Protein AF-A0A0A9Y265-F1 (afdb_monomer_lite)

Sequence (117 aa):
PREGNRYDGIYKVVKYYPEYGQSGYKVWRYLLRRDDPTPAPWTKEGKARIASLGLEMQFPDSYEHSTKTKDAKPKAKGKKVSKAKRPREDDDDIEEETKKIKISYSLAEDVMKAISA

Radius of gyration: 23.07 Å; chains: 1; bounding box: 58×43×46 Å

Foldseek 3Di:
DVDDDDDFADKDFPDWDWDQDPVRDIDIDTDIDDDGPQDGCVDPRNVVVCVVVVDDDDDPPPDDDPPPDPDDDDDDDDDDDDDDDDDDDDDDDDPDPDDDDDDDDDDDPVVVVVVVD

Secondary structu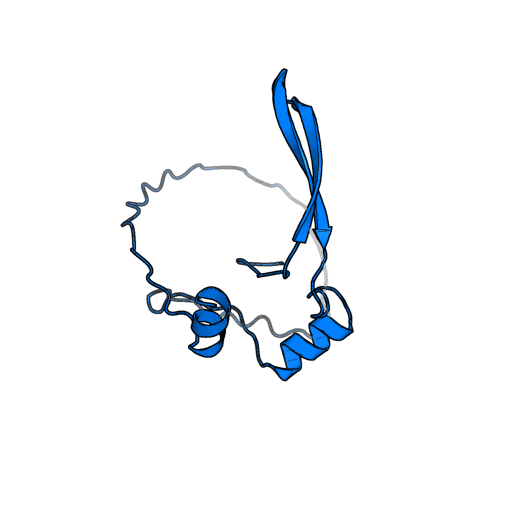re (DSSP, 8-state):
--SS------EEEEEEEEEE-TTSSEEEEEEEEE--SSPPTTSHHHHHHHHHTT------TT----------------------------------------PPPPPPHHHHHHHH-

InterPro domains:
  IPR003105 SRA-YDG [PF02182] (5-36)
  IPR003105 SRA-YDG [PS51015] (1-34)
  IPR015947 PUA-like superfamily [SSF88697] (1-57)
  IPR0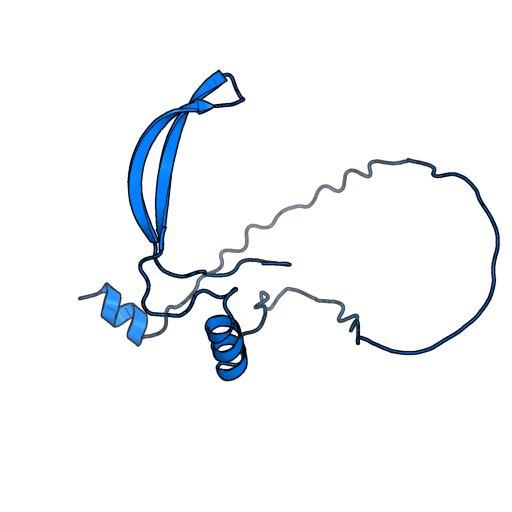36987 SRA-YDG superfamily [G3DSA:2.30.280.10] (1-77)
  IPR045134 UHRF1/2-like [PTHR14140] (1-97)

pLDDT: mean 74.91, std 26.47, range [25.58, 98.44]

Structure (mmCIF, N/CA/C/O backbone):
data_AF-A0A0A9Y265-F1
#
_entry.id   AF-A0A0A9Y265-F1
#
loop_
_atom_site.group_PDB
_atom_site.id
_atom_site.type_symbol
_atom_site.label_atom_id
_atom_site.label_alt_id
_atom_site.label_comp_id
_atom_site.label_asym_id
_atom_site.label_entity_id
_atom_site.label_seq_id
_atom_site.pdbx_PDB_ins_code
_atom_site.Cartn_x
_atom_site.Cartn_y
_atom_site.Cartn_z
_atom_site.occupancy
_atom_site.B_iso_or_equiv
_atom_site.auth_seq_id
_atom_site.auth_comp_id
_atom_site.auth_asym_id
_atom_site.auth_atom_id
_atom_site.pdbx_PDB_model_num
ATOM 1 N N . PRO A 1 1 ? 9.538 -2.618 -1.344 1.00 89.38 1 PRO A N 1
ATOM 2 C CA . PRO A 1 1 ? 10.570 -2.849 -2.391 1.00 89.38 1 PRO A CA 1
ATOM 3 C C . PRO A 1 1 ? 11.942 -2.851 -1.709 1.00 89.38 1 PRO A C 1
ATOM 5 O O . PRO A 1 1 ? 12.007 -2.442 -0.554 1.00 89.38 1 PRO A O 1
ATOM 8 N N . ARG A 1 2 ? 13.005 -3.356 -2.347 1.00 94.31 2 ARG A N 1
ATOM 9 C CA . ARG A 1 2 ? 14.336 -3.312 -1.716 1.00 94.31 2 ARG A CA 1
ATOM 10 C C . ARG A 1 2 ? 14.842 -1.873 -1.578 1.00 94.31 2 ARG A C 1
ATOM 12 O O . ARG A 1 2 ? 15.429 -1.537 -0.561 1.00 94.31 2 ARG A O 1
ATOM 19 N N . GLU A 1 3 ? 14.575 -1.061 -2.591 1.00 93.56 3 GLU A N 1
ATOM 20 C CA . GLU A 1 3 ? 14.982 0.338 -2.708 1.00 93.56 3 GLU A CA 1
ATOM 21 C C . GLU A 1 3 ? 13.804 1.155 -3.256 1.00 93.56 3 GLU A C 1
ATOM 23 O O . GLU A 1 3 ? 12.892 0.584 -3.867 1.00 93.56 3 GLU A O 1
ATOM 28 N N . GLY A 1 4 ? 13.826 2.468 -3.023 1.00 95.19 4 GLY A N 1
ATOM 29 C CA . GLY A 1 4 ? 12.867 3.423 -3.576 1.00 95.19 4 GLY A CA 1
ATOM 30 C C . GLY A 1 4 ? 11.402 3.157 -3.217 1.00 95.19 4 GLY A C 1
ATOM 31 O O . GLY A 1 4 ? 11.068 2.520 -2.215 1.00 95.19 4 GLY A O 1
ATOM 32 N N . ASN A 1 5 ? 10.519 3.650 -4.082 1.00 96.12 5 ASN A N 1
ATOM 33 C CA . ASN A 1 5 ? 9.071 3.527 -3.953 1.00 96.12 5 ASN A CA 1
ATOM 34 C C . ASN A 1 5 ? 8.516 2.650 -5.075 1.00 96.12 5 ASN A C 1
ATOM 36 O O . ASN A 1 5 ? 9.026 2.651 -6.192 1.00 96.12 5 ASN A O 1
ATOM 40 N N . ARG A 1 6 ? 7.454 1.895 -4.784 1.00 97.75 6 ARG A N 1
ATOM 41 C CA . ARG A 1 6 ? 6.781 1.046 -5.772 1.00 97.75 6 ARG A CA 1
ATOM 42 C C . ARG A 1 6 ? 5.277 1.149 -5.594 1.00 97.75 6 ARG A C 1
ATOM 44 O O . ARG A 1 6 ? 4.772 0.958 -4.491 1.00 97.75 6 ARG A O 1
ATOM 51 N N . TYR A 1 7 ? 4.580 1.425 -6.686 1.00 97.38 7 TYR A N 1
ATOM 52 C CA . TYR A 1 7 ? 3.128 1.383 -6.724 1.00 97.38 7 TYR A CA 1
ATOM 53 C C . TYR A 1 7 ? 2.647 -0.079 -6.760 1.00 97.38 7 TYR A C 1
ATOM 55 O O . TYR A 1 7 ? 2.967 -0.817 -7.690 1.00 97.38 7 TYR A O 1
ATOM 63 N N . ASP A 1 8 ? 1.904 -0.502 -5.730 1.00 97.25 8 ASP A N 1
ATOM 64 C CA . ASP A 1 8 ? 1.471 -1.901 -5.529 1.00 97.25 8 ASP A C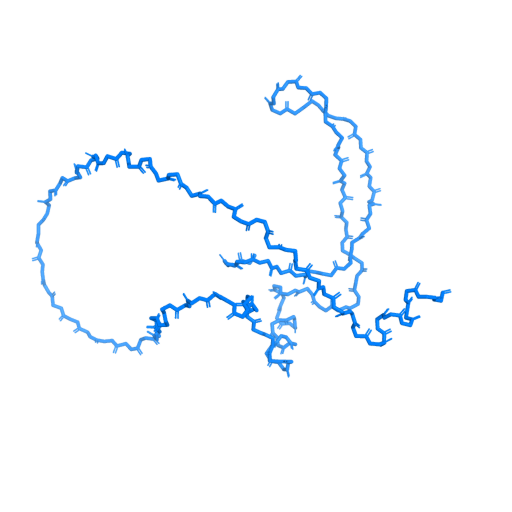A 1
ATOM 65 C C . ASP A 1 8 ? 0.007 -2.172 -5.948 1.00 97.25 8 ASP A C 1
ATOM 67 O O . ASP A 1 8 ? -0.510 -3.287 -5.769 1.00 97.25 8 ASP A O 1
ATOM 71 N N . GLY A 1 9 ? -0.642 -1.173 -6.551 1.00 97.19 9 GLY A N 1
ATOM 72 C CA . GLY A 1 9 ? -2.017 -1.236 -7.044 1.00 97.19 9 GLY A CA 1
ATOM 73 C C . GLY A 1 9 ? -3.055 -0.658 -6.082 1.00 97.19 9 GLY A C 1
ATOM 74 O O . GLY A 1 9 ? -2.722 -0.032 -5.073 1.00 97.19 9 GLY A O 1
ATOM 75 N N . ILE A 1 10 ? -4.323 -0.887 -6.411 1.00 97.62 10 ILE A N 1
ATOM 76 C CA . ILE A 1 10 ? -5.492 -0.342 -5.717 1.00 97.62 10 ILE A CA 1
ATOM 77 C C . ILE A 1 10 ? -5.913 -1.211 -4.521 1.00 97.62 10 ILE A C 1
ATOM 79 O O . ILE A 1 10 ? -5.936 -2.446 -4.564 1.00 97.62 10 ILE A O 1
ATOM 83 N N . TYR A 1 11 ? -6.270 -0.537 -3.426 1.00 98.31 11 TYR A N 1
ATOM 84 C CA . TYR A 1 11 ? -6.768 -1.139 -2.191 1.00 98.31 11 TYR A CA 1
ATOM 85 C C . TYR A 1 11 ? -8.067 -0.468 -1.753 1.00 98.31 11 TYR A C 1
ATOM 87 O O . TYR A 1 11 ? -8.292 0.711 -2.015 1.00 98.31 11 TYR A O 1
ATOM 95 N N . LYS A 1 12 ? -8.890 -1.212 -1.012 1.00 98.44 12 LYS A N 1
ATOM 96 C CA . LYS A 1 12 ? -10.109 -0.713 -0.368 1.00 98.44 12 LYS A CA 1
ATOM 97 C C . LYS A 1 12 ? -10.016 -0.835 1.148 1.00 98.44 12 LYS A C 1
ATOM 99 O O . LYS A 1 12 ? -9.429 -1.786 1.672 1.00 98.44 12 LYS A O 1
ATOM 104 N N . VAL A 1 13 ? -10.628 0.117 1.849 1.00 98.25 13 VAL A N 1
ATOM 105 C CA . VAL A 1 13 ? -10.782 0.083 3.308 1.00 98.25 13 VAL A CA 1
ATOM 106 C C . VAL A 1 13 ? -11.897 -0.899 3.660 1.00 98.25 13 VAL A C 1
ATOM 108 O O . VAL A 1 13 ? -13.041 -0.714 3.265 1.00 98.25 13 VAL A O 1
ATOM 111 N N . VAL A 1 14 ? -11.559 -1.947 4.407 1.00 98.19 14 VAL A N 1
ATOM 112 C CA . VAL A 1 14 ? -12.505 -2.981 4.860 1.00 98.19 14 VAL A CA 1
ATOM 113 C C . VAL A 1 14 ? -13.119 -2.617 6.208 1.00 98.19 14 VAL A C 1
ATOM 115 O O . VAL A 1 14 ? -14.300 -2.840 6.440 1.00 98.19 14 VAL A O 1
ATOM 118 N N . LYS A 1 15 ? -12.304 -2.082 7.120 1.00 97.94 15 LYS A N 1
ATOM 119 C CA . LYS A 1 15 ? -12.738 -1.611 8.440 1.00 97.94 15 LYS A CA 1
ATOM 120 C C . LYS A 1 15 ? -11.844 -0.480 8.919 1.00 97.94 15 LYS A C 1
ATOM 122 O O . LYS A 1 15 ? -10.664 -0.436 8.562 1.00 97.94 15 LYS A O 1
ATOM 127 N N . TYR A 1 16 ? -12.394 0.368 9.778 1.00 98.25 16 TYR A N 1
ATOM 128 C CA . TYR A 1 16 ? -11.667 1.397 10.510 1.00 98.25 16 TYR A CA 1
ATOM 129 C C . TYR A 1 16 ? -12.106 1.389 11.975 1.00 98.25 16 TYR A C 1
ATOM 131 O O . TYR A 1 16 ? -13.265 1.106 12.272 1.00 98.25 16 TYR A O 1
ATOM 139 N N . TYR A 1 17 ? -11.176 1.618 12.899 1.00 98.00 17 TYR A N 1
ATOM 140 C CA . TYR A 1 17 ? -11.466 1.597 14.335 1.00 98.00 17 TYR A CA 1
ATOM 141 C C . TYR A 1 17 ? -10.387 2.343 15.138 1.00 98.00 17 TYR A C 1
ATOM 143 O O . TYR A 1 17 ? -9.229 2.384 14.708 1.00 98.00 17 TYR A O 1
ATOM 151 N N . PRO A 1 18 ? -10.741 2.940 16.291 1.00 97.94 18 PRO A N 1
ATOM 152 C CA . PRO A 1 18 ? -9.767 3.545 17.191 1.00 97.94 18 PRO A CA 1
ATOM 153 C C . PRO A 1 18 ? -9.060 2.477 18.047 1.00 97.94 18 PRO A C 1
ATOM 155 O O . PRO A 1 18 ? -9.692 1.534 18.516 1.00 97.94 18 PRO A O 1
ATOM 158 N N . GLU A 1 19 ? -7.762 2.645 18.294 1.00 97.69 19 GLU A N 1
ATOM 159 C CA . GLU A 1 19 ? -6.940 1.795 19.172 1.00 97.69 19 GLU A CA 1
ATOM 160 C C . GLU A 1 19 ? -5.908 2.668 19.908 1.00 97.69 19 GLU A C 1
ATOM 162 O O . GLU A 1 19 ? -5.520 3.715 19.396 1.00 97.69 19 GLU A O 1
ATOM 167 N N . TYR A 1 20 ? -5.457 2.286 21.105 1.00 97.50 20 TYR A N 1
ATOM 168 C CA . TYR A 1 20 ? -4.323 2.964 21.745 1.00 97.50 20 TYR A CA 1
ATOM 169 C C . TYR A 1 20 ? -3.014 2.472 21.118 1.00 97.50 20 TYR A C 1
ATOM 171 O O . TYR A 1 20 ? -2.726 1.278 21.120 1.00 97.50 20 TYR A O 1
ATOM 179 N N . GLY A 1 21 ? -2.235 3.391 20.546 1.00 95.19 21 GLY A N 1
ATOM 180 C CA . GLY A 1 21 ? -0.936 3.086 19.954 1.00 95.19 21 GLY A CA 1
ATOM 181 C C . GLY A 1 21 ? 0.136 2.819 21.011 1.00 95.19 21 GLY A C 1
ATOM 182 O O . GLY A 1 21 ? -0.057 3.072 22.198 1.00 95.19 21 GLY A O 1
ATOM 183 N N . GLN A 1 22 ? 1.315 2.374 20.569 1.00 95.31 22 GLN A N 1
ATOM 184 C CA . GLN A 1 22 ? 2.465 2.133 21.457 1.00 95.31 22 GLN A CA 1
ATOM 185 C C . GLN A 1 22 ? 2.918 3.394 22.214 1.00 95.31 22 GLN A C 1
ATOM 187 O O . GLN A 1 22 ? 3.492 3.291 23.290 1.00 95.31 22 GLN A O 1
ATOM 192 N N . SER A 1 23 ? 2.624 4.580 21.677 1.00 96.06 23 SER A N 1
ATOM 193 C CA . SER A 1 23 ? 2.877 5.870 22.324 1.00 96.06 23 SER A CA 1
ATOM 194 C C . SER A 1 23 ? 1.882 6.220 23.441 1.00 96.06 23 SER A C 1
ATOM 196 O O . SER A 1 23 ? 2.037 7.259 24.072 1.00 96.06 23 SER A O 1
ATOM 198 N N . GLY A 1 24 ? 0.845 5.405 23.670 1.00 96.44 24 GLY A N 1
ATOM 199 C CA . GLY A 1 24 ? -0.201 5.661 24.667 1.00 96.44 24 GLY A CA 1
ATOM 200 C C . GLY A 1 24 ? -1.319 6.601 24.200 1.00 96.44 24 GLY A C 1
ATOM 201 O O . GLY A 1 24 ? -2.254 6.859 24.954 1.00 96.44 24 GLY A O 1
ATOM 202 N N . TYR A 1 25 ? -1.276 7.084 22.954 1.00 97.69 25 TYR A N 1
ATOM 203 C CA . TYR A 1 25 ? -2.316 7.940 22.372 1.00 97.69 25 TYR A CA 1
ATOM 204 C C . TYR A 1 25 ? -3.289 7.146 21.495 1.00 97.69 25 TYR A C 1
ATOM 206 O O . TYR A 1 25 ? -2.929 6.128 20.901 1.00 97.69 25 TYR A O 1
ATOM 214 N N . LYS A 1 26 ? -4.533 7.629 21.380 1.00 97.50 26 LYS A N 1
ATOM 215 C 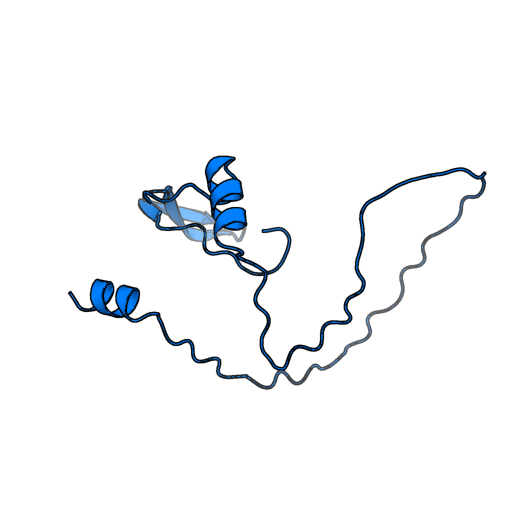CA . LYS A 1 26 ? -5.535 7.050 20.475 1.00 97.50 26 LYS A CA 1
ATOM 216 C C . LYS A 1 26 ? -5.115 7.273 19.019 1.00 97.50 26 LYS A C 1
ATOM 218 O O . LYS A 1 26 ? -4.908 8.407 18.600 1.00 97.50 26 LYS A O 1
ATOM 223 N N . VAL A 1 27 ? -5.054 6.195 18.247 1.00 98.00 27 VAL A N 1
ATOM 224 C CA . VAL A 1 27 ? -4.777 6.178 16.807 1.00 98.00 27 VAL A CA 1
ATOM 225 C C . VAL A 1 27 ? -5.943 5.536 16.055 1.00 98.00 27 VAL A C 1
ATOM 227 O O . VAL A 1 27 ? -6.610 4.642 16.573 1.00 98.00 27 VAL A O 1
ATOM 230 N N . TRP A 1 28 ? -6.196 5.977 14.823 1.00 97.81 28 TRP A N 1
ATOM 231 C CA . TRP A 1 28 ? -7.177 5.346 13.937 1.00 97.81 28 TRP A CA 1
ATOM 232 C C . TRP A 1 28 ? -6.484 4.333 13.037 1.00 97.81 28 TRP A C 1
ATOM 234 O O . TRP A 1 28 ? -5.572 4.677 12.286 1.00 97.81 28 TRP A O 1
ATOM 244 N N . ARG A 1 29 ? -6.920 3.077 13.109 1.00 97.94 29 ARG A N 1
ATOM 245 C CA . ARG A 1 29 ? -6.399 1.997 12.275 1.00 97.94 29 ARG A CA 1
ATOM 246 C C . ARG A 1 29 ? -7.357 1.698 11.143 1.00 97.94 29 ARG A C 1
ATOM 248 O O . ARG A 1 29 ? -8.569 1.698 11.335 1.00 97.94 29 ARG A O 1
ATOM 255 N N . TYR A 1 30 ? -6.787 1.354 9.997 1.00 98.31 30 TYR A N 1
ATOM 256 C CA . TYR A 1 30 ? -7.515 0.969 8.798 1.00 98.31 30 TYR A CA 1
ATOM 257 C C . TYR A 1 30 ? -7.024 -0.406 8.350 1.00 98.31 30 TYR A C 1
ATOM 259 O O . TYR A 1 30 ? -5.819 -0.639 8.252 1.00 98.31 30 TYR A O 1
ATOM 267 N N . LEU A 1 31 ? -7.948 -1.330 8.089 1.00 98.06 31 LEU A N 1
ATOM 268 C CA . LEU A 1 31 ? -7.628 -2.586 7.414 1.00 98.06 31 LEU A CA 1
ATOM 269 C C . LEU A 1 31 ? -7.847 -2.396 5.919 1.00 98.06 31 LEU A C 1
ATOM 271 O O . LEU A 1 31 ? -8.977 -2.162 5.493 1.00 98.06 31 LEU A O 1
ATOM 275 N N . LEU A 1 32 ? -6.782 -2.537 5.139 1.00 98.44 32 LEU A N 1
ATOM 276 C CA . LEU A 1 32 ? -6.839 -2.457 3.686 1.00 98.44 32 LEU A CA 1
ATOM 277 C C . LEU A 1 32 ? -6.813 -3.865 3.088 1.00 98.44 32 LEU A C 1
ATOM 279 O O . LEU A 1 32 ? -6.072 -4.735 3.547 1.00 98.44 32 LEU A O 1
ATOM 283 N N . ARG A 1 33 ? -7.610 -4.085 2.043 1.00 98.44 33 ARG A N 1
ATOM 284 C CA . ARG A 1 33 ? -7.570 -5.295 1.213 1.00 98.44 33 ARG A CA 1
ATOM 285 C C . ARG A 1 33 ? -7.346 -4.894 -0.237 1.00 98.44 33 ARG A C 1
ATOM 287 O O . ARG A 1 33 ? -7.916 -3.907 -0.696 1.00 98.44 33 ARG A O 1
ATOM 294 N N . ARG A 1 34 ? -6.499 -5.652 -0.931 1.00 97.81 34 ARG A N 1
ATOM 295 C CA . ARG A 1 34 ? -6.195 -5.419 -2.343 1.00 97.81 34 ARG A CA 1
ATOM 296 C C . ARG A 1 34 ? -7.422 -5.733 -3.195 1.00 97.81 34 ARG A C 1
ATOM 298 O O . ARG A 1 34 ? -8.020 -6.790 -3.005 1.00 97.81 34 ARG A O 1
ATOM 305 N N . ASP A 1 35 ? -7.758 -4.830 -4.105 1.00 97.25 35 ASP A N 1
ATOM 306 C CA . ASP A 1 35 ? -8.852 -4.984 -5.066 1.00 97.25 35 ASP A CA 1
ATOM 307 C C . ASP A 1 35 ? -8.422 -4.371 -6.400 1.00 97.25 35 ASP A C 1
ATOM 309 O O . ASP A 1 35 ? -8.776 -3.246 -6.745 1.00 97.25 35 ASP A O 1
ATOM 313 N N . ASP A 1 36 ? -7.537 -5.088 -7.086 1.00 96.56 36 ASP A N 1
ATOM 314 C CA . ASP A 1 36 ? -6.895 -4.637 -8.314 1.00 96.56 36 ASP A CA 1
ATOM 315 C C . ASP A 1 36 ? -6.744 -5.838 -9.263 1.00 96.56 36 ASP A C 1
ATOM 317 O O . ASP A 1 36 ? -6.216 -6.873 -8.827 1.00 96.56 36 ASP A O 1
ATOM 321 N N . PRO A 1 37 ? -7.195 -5.729 -10.530 1.00 96.06 37 PRO A N 1
ATOM 322 C CA . PRO A 1 37 ? -7.124 -6.818 -11.505 1.00 96.06 37 PRO A CA 1
ATOM 323 C C . PRO A 1 37 ? -5.689 -7.151 -11.923 1.00 96.06 37 PRO A C 1
ATOM 325 O O . PRO A 1 37 ? -5.410 -8.254 -12.388 1.00 96.06 37 PRO A O 1
ATOM 328 N N . THR A 1 38 ? -4.757 -6.213 -11.773 1.00 95.38 38 THR A N 1
ATOM 329 C CA . THR A 1 38 ? -3.355 -6.456 -12.083 1.00 95.38 38 THR A CA 1
ATOM 330 C C . THR A 1 38 ? -2.714 -7.348 -11.023 1.00 95.38 38 THR A C 1
ATOM 332 O O . THR A 1 38 ? -3.007 -7.205 -9.832 1.00 95.38 38 THR A O 1
ATOM 335 N N . PRO A 1 39 ? -1.801 -8.259 -11.396 1.00 97.19 39 PRO A N 1
ATOM 336 C CA . PRO A 1 39 ? -1.155 -9.135 -10.428 1.00 97.19 39 PRO A CA 1
ATOM 337 C C . PRO A 1 39 ? -0.234 -8.340 -9.495 1.00 97.19 39 PRO A C 1
ATOM 339 O O . PRO A 1 39 ? 0.498 -7.448 -9.928 1.00 97.19 39 PRO A O 1
ATOM 342 N N . ALA A 1 40 ? -0.241 -8.677 -8.201 1.00 97.19 40 ALA A N 1
ATOM 343 C CA . ALA A 1 40 ? 0.570 -7.962 -7.218 1.00 97.19 40 ALA A CA 1
ATOM 344 C C . ALA A 1 40 ? 2.079 -8.125 -7.511 1.00 97.19 40 ALA A C 1
ATOM 346 O O . ALA A 1 40 ? 2.510 -9.241 -7.826 1.00 97.19 40 ALA A O 1
ATOM 347 N N . PRO A 1 41 ? 2.917 -7.084 -7.342 1.00 97.38 41 PRO A N 1
ATOM 348 C CA . PRO A 1 41 ? 4.318 -7.095 -7.796 1.00 97.38 41 PRO A CA 1
ATOM 349 C C . PRO A 1 41 ? 5.221 -8.191 -7.212 1.00 97.38 41 PRO A C 1
ATOM 351 O O . PRO A 1 41 ? 6.262 -8.517 -7.777 1.00 97.38 41 PRO A O 1
ATOM 354 N N . TRP A 1 42 ? 4.867 -8.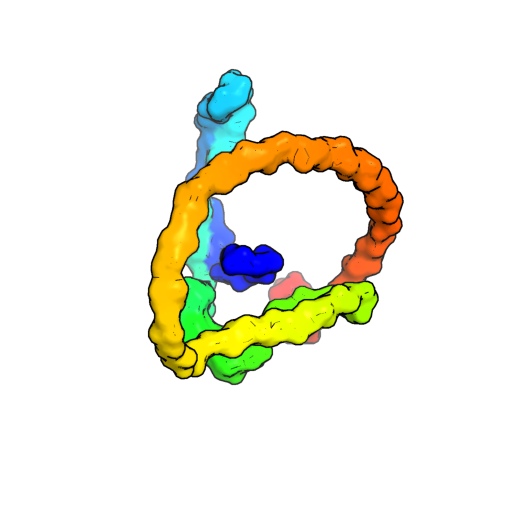757 -6.057 1.00 96.81 42 TRP A N 1
ATOM 355 C CA . TRP A 1 42 ? 5.632 -9.834 -5.417 1.00 96.81 42 TRP A CA 1
ATOM 356 C C . TRP A 1 42 ? 5.233 -11.242 -5.879 1.00 96.81 42 TRP A C 1
ATOM 358 O O . TRP A 1 42 ? 5.941 -12.202 -5.564 1.00 96.81 42 TRP A O 1
ATOM 368 N N . THR A 1 43 ? 4.134 -11.379 -6.623 1.00 97.88 43 THR A N 1
ATOM 369 C CA . THR A 1 43 ? 3.675 -12.658 -7.186 1.00 97.88 43 THR A CA 1
ATOM 370 C C . THR A 1 43 ? 4.505 -13.060 -8.408 1.00 97.88 43 THR A C 1
ATOM 372 O O . THR A 1 43 ? 5.226 -12.242 -8.980 1.00 97.88 43 THR A O 1
ATOM 375 N N . LYS A 1 44 ? 4.428 -14.332 -8.824 1.00 97.81 44 LYS A N 1
ATOM 376 C CA . LYS A 1 44 ? 5.131 -14.812 -10.029 1.00 97.81 44 LYS A CA 1
ATOM 377 C C . LYS A 1 44 ? 4.657 -14.074 -11.287 1.00 97.81 44 LYS A C 1
ATOM 379 O O . LYS A 1 44 ? 5.486 -13.606 -12.060 1.00 97.81 44 LYS A O 1
ATOM 384 N N . GLU A 1 45 ? 3.345 -13.914 -11.436 1.00 97.25 45 GLU A N 1
ATOM 385 C CA . GLU A 1 45 ? 2.719 -13.188 -12.548 1.00 97.25 45 GLU A CA 1
ATOM 386 C C . GLU A 1 45 ? 3.087 -11.703 -12.539 1.00 97.25 45 GLU A C 1
ATOM 388 O O . GLU A 1 45 ? 3.441 -11.147 -13.575 1.00 97.25 45 GLU A O 1
ATOM 393 N N . GLY A 1 46 ? 3.092 -11.069 -11.361 1.00 97.38 46 GLY A N 1
ATOM 394 C CA . GLY A 1 46 ? 3.501 -9.672 -11.215 1.00 97.38 46 GLY A CA 1
ATOM 395 C C . GLY A 1 46 ? 4.948 -9.443 -11.643 1.00 97.38 46 GLY A C 1
ATOM 396 O O . GLY A 1 46 ? 5.230 -8.505 -12.385 1.00 97.38 46 GLY A O 1
ATOM 397 N N . LYS A 1 47 ? 5.862 -10.338 -11.250 1.00 97.06 47 LYS A N 1
ATOM 398 C CA . LYS A 1 47 ? 7.270 -10.282 -11.674 1.00 97.06 47 LYS A CA 1
ATOM 399 C C . LYS A 1 47 ? 7.428 -10.468 -13.183 1.00 97.06 47 LYS A C 1
ATOM 401 O O . LYS A 1 47 ? 8.198 -9.734 -13.794 1.00 97.06 47 LYS A O 1
ATOM 406 N N . ALA A 1 48 ? 6.694 -11.408 -13.780 1.00 97.38 48 ALA A N 1
ATOM 407 C CA . ALA A 1 48 ? 6.707 -11.619 -15.227 1.00 97.38 48 ALA A CA 1
ATOM 408 C C . ALA A 1 48 ? 6.190 -10.385 -15.981 1.00 97.38 48 ALA A C 1
ATOM 410 O O . ALA A 1 48 ? 6.806 -9.953 -16.951 1.00 97.38 48 ALA A O 1
ATOM 411 N N . ARG A 1 49 ? 5.114 -9.764 -15.484 1.00 96.56 49 ARG A N 1
ATOM 412 C CA . ARG A 1 49 ? 4.554 -8.536 -16.054 1.00 96.56 49 ARG A CA 1
ATOM 413 C C . ARG A 1 49 ? 5.534 -7.364 -15.977 1.00 96.56 49 ARG A C 1
ATOM 415 O O . ARG A 1 49 ? 5.730 -6.680 -16.975 1.00 96.56 49 ARG A O 1
ATOM 422 N N . ILE A 1 50 ? 6.181 -7.162 -14.828 1.00 96.38 50 ILE A N 1
ATOM 423 C CA . ILE A 1 50 ? 7.217 -6.130 -14.646 1.00 96.38 50 ILE A CA 1
ATOM 424 C C . ILE A 1 50 ? 8.349 -6.314 -15.662 1.00 96.38 50 ILE A C 1
ATOM 426 O O . ILE A 1 50 ? 8.726 -5.352 -16.323 1.00 96.38 50 ILE A O 1
ATOM 430 N N . ALA A 1 51 ? 8.832 -7.550 -15.830 1.00 96.19 51 ALA A N 1
ATOM 431 C CA . ALA A 1 51 ? 9.867 -7.864 -16.810 1.00 96.19 51 ALA A CA 1
ATOM 432 C C . ALA A 1 51 ? 9.395 -7.614 -18.253 1.00 96.19 51 ALA A C 1
ATOM 434 O O . ALA A 1 51 ? 10.131 -7.027 -19.035 1.00 96.19 51 ALA A O 1
ATOM 435 N N . SER A 1 52 ? 8.158 -7.998 -18.596 1.00 96.38 52 SER A N 1
ATOM 436 C CA . SER A 1 52 ? 7.601 -7.784 -19.942 1.00 96.38 52 SER A CA 1
ATOM 437 C C . SER A 1 52 ? 7.417 -6.310 -20.308 1.00 96.38 52 SER A C 1
ATOM 439 O O . SER A 1 52 ? 7.487 -5.961 -21.480 1.00 96.38 52 SER A O 1
ATOM 441 N N . LEU A 1 53 ? 7.188 -5.453 -19.311 1.00 95.88 53 LEU A N 1
ATOM 442 C CA . LEU A 1 53 ? 6.997 -4.015 -19.491 1.00 95.88 53 LEU A CA 1
ATOM 443 C C . LEU A 1 53 ? 8.307 -3.220 -19.373 1.00 95.88 53 LEU A C 1
ATOM 445 O O . LEU A 1 53 ? 8.282 -2.012 -19.575 1.00 95.88 53 LEU A O 1
ATOM 449 N N . GLY A 1 54 ? 9.426 -3.865 -19.018 1.00 95.81 54 GLY A N 1
ATOM 450 C CA . GLY A 1 54 ? 10.716 -3.190 -18.843 1.00 95.81 54 GLY A CA 1
ATOM 451 C C . GLY A 1 54 ? 10.706 -2.128 -17.739 1.00 95.81 54 GLY A C 1
ATOM 452 O O . GLY A 1 54 ? 11.347 -1.093 -17.876 1.00 95.81 54 GLY A O 1
ATOM 453 N N . LEU A 1 55 ? 9.937 -2.340 -16.664 1.00 94.62 55 LEU A N 1
ATOM 454 C CA . LEU A 1 55 ? 9.826 -1.347 -15.592 1.00 94.62 55 LEU A CA 1
ATOM 455 C C . LEU A 1 55 ? 11.066 -1.379 -14.692 1.00 94.62 55 LEU A C 1
ATOM 457 O O . LEU A 1 55 ? 11.317 -2.372 -14.003 1.00 94.62 55 LEU A O 1
ATOM 461 N N . GLU A 1 56 ? 11.785 -0.261 -14.643 1.00 94.56 56 GLU A N 1
ATOM 462 C CA . GLU A 1 56 ? 13.004 -0.081 -13.850 1.00 94.56 56 GLU A CA 1
ATOM 463 C C . GLU A 1 56 ? 12.869 1.063 -12.836 1.00 94.56 56 GLU A C 1
ATOM 465 O O . GLU A 1 56 ? 11.942 1.876 -12.903 1.00 94.56 56 GLU A O 1
ATOM 470 N N . MET A 1 57 ? 13.795 1.113 -11.872 1.00 94.31 57 MET A N 1
ATOM 471 C CA . MET A 1 57 ? 13.868 2.196 -10.890 1.00 94.31 57 MET A CA 1
ATOM 472 C C . MET A 1 57 ? 14.049 3.532 -11.611 1.00 94.31 57 MET A C 1
ATOM 474 O O . MET A 1 57 ? 15.024 3.716 -12.333 1.00 94.31 57 MET A O 1
ATOM 478 N N . GLN A 1 58 ? 13.109 4.451 -11.408 1.00 92.06 58 GLN A N 1
ATOM 479 C CA . GLN A 1 58 ? 13.178 5.788 -11.984 1.00 92.06 58 GLN A CA 1
ATOM 480 C C . GLN A 1 58 ? 13.911 6.715 -11.019 1.00 92.06 58 GLN A C 1
ATOM 482 O O . GLN A 1 58 ? 13.589 6.756 -9.828 1.00 92.06 58 GLN A O 1
ATOM 487 N N . PHE A 1 59 ? 14.866 7.469 -11.548 1.00 92.06 59 PHE A N 1
ATOM 488 C CA . PHE A 1 59 ? 15.605 8.484 -10.812 1.00 92.06 59 PHE A CA 1
ATOM 489 C C . PHE A 1 59 ? 15.329 9.861 -11.421 1.00 92.06 59 PHE A C 1
ATOM 491 O O . PHE A 1 59 ? 15.087 9.942 -12.624 1.00 92.06 59 PHE A O 1
ATOM 498 N N . PRO A 1 60 ? 15.337 10.942 -10.623 1.00 93.38 60 PRO A N 1
ATOM 499 C CA . PRO A 1 60 ? 15.286 12.294 -11.167 1.00 93.38 60 PRO A CA 1
ATOM 500 C C . PRO A 1 60 ? 16.495 12.572 -12.065 1.00 93.38 60 PRO A C 1
ATOM 502 O O . PRO A 1 60 ? 17.598 12.128 -11.754 1.00 93.38 60 PRO A O 1
ATOM 505 N N . ASP A 1 61 ? 16.312 13.379 -13.109 1.00 86.81 61 ASP A N 1
ATOM 506 C CA . ASP A 1 61 ? 17.367 13.686 -14.090 1.00 86.81 61 ASP A CA 1
ATOM 507 C C . ASP A 1 61 ? 18.640 14.283 -13.466 1.00 86.81 61 ASP A C 1
ATOM 509 O O . ASP A 1 61 ? 19.741 14.08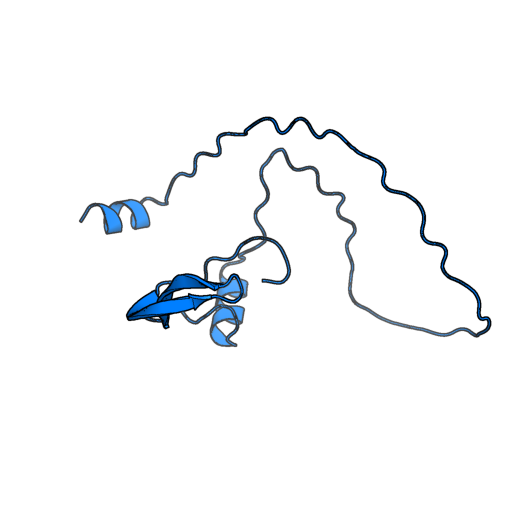8 -13.969 1.00 86.81 61 ASP A O 1
ATOM 513 N N . SER A 1 62 ? 18.507 15.002 -12.347 1.00 87.25 62 SER A N 1
ATOM 514 C CA . SER A 1 62 ? 19.630 15.613 -11.626 1.00 87.25 62 SER A CA 1
ATOM 515 C C . SER A 1 62 ? 20.350 14.658 -10.668 1.00 87.25 62 SER A C 1
ATOM 517 O O . SER A 1 62 ? 21.218 15.097 -9.915 1.00 87.25 62 SER A O 1
ATOM 519 N N . TYR A 1 63 ? 19.947 13.387 -10.607 1.00 83.06 63 TYR A N 1
ATOM 520 C CA . TYR A 1 63 ? 20.502 12.423 -9.670 1.00 83.06 63 TYR A CA 1
ATOM 521 C C . TYR A 1 63 ? 21.706 11.706 -10.293 1.00 83.06 63 TYR A C 1
ATOM 523 O O . TYR A 1 63 ? 21.566 10.832 -11.149 1.00 83.06 63 TYR A O 1
ATOM 531 N N . GLU A 1 64 ? 22.909 12.043 -9.828 1.00 77.88 64 GLU A N 1
ATOM 532 C CA . GLU A 1 64 ? 24.146 11.409 -10.280 1.00 77.88 64 GLU A CA 1
ATOM 533 C C . GLU A 1 64 ? 24.382 10.091 -9.523 1.00 77.88 64 GLU A C 1
ATOM 535 O O . GLU A 1 64 ? 24.804 10.057 -8.366 1.00 77.88 64 GLU A O 1
ATOM 540 N N . HIS A 1 65 ? 24.084 8.964 -10.171 1.00 61.75 65 HIS A N 1
ATOM 541 C CA . HIS A 1 65 ? 24.379 7.643 -9.626 1.00 61.75 65 HIS A CA 1
ATOM 542 C C . HIS A 1 65 ? 25.766 7.169 -10.063 1.00 61.75 65 HIS A C 1
ATOM 544 O O . HIS A 1 65 ? 26.005 6.910 -11.240 1.00 61.75 65 HIS A O 1
ATOM 550 N N . SER A 1 66 ? 26.662 6.933 -9.099 1.00 56.06 66 SER A N 1
ATOM 551 C CA . SER A 1 66 ? 27.849 6.111 -9.358 1.00 56.06 66 SER A CA 1
ATOM 552 C C . SER A 1 66 ? 27.405 4.663 -9.608 1.00 56.06 66 SER A C 1
ATOM 554 O O . SER A 1 66 ? 27.067 3.912 -8.691 1.00 56.06 66 SER A O 1
ATOM 556 N N . THR A 1 67 ? 27.348 4.259 -10.874 1.00 51.72 67 THR A N 1
ATOM 557 C CA . THR A 1 67 ? 26.973 2.906 -11.300 1.00 51.72 67 THR A CA 1
ATOM 558 C C . THR A 1 67 ? 28.062 1.899 -10.922 1.00 51.72 67 THR A C 1
ATOM 560 O O . THR A 1 67 ? 28.849 1.442 -11.743 1.00 51.72 67 THR A O 1
ATOM 563 N N . LYS A 1 68 ? 28.125 1.494 -9.650 1.00 42.91 68 LYS A N 1
ATOM 564 C CA . LYS A 1 68 ? 28.844 0.270 -9.272 1.00 42.91 68 LYS A CA 1
ATOM 565 C C . LYS A 1 68 ? 27.916 -0.914 -9.500 1.00 42.91 68 LYS A C 1
ATOM 567 O O . LYS A 1 68 ? 27.194 -1.341 -8.598 1.00 42.91 68 LYS A O 1
ATOM 572 N N . THR A 1 69 ? 27.946 -1.421 -10.728 1.00 41.09 69 THR A N 1
ATOM 573 C CA . THR A 1 69 ? 27.443 -2.743 -11.089 1.00 41.09 69 THR A CA 1
ATOM 574 C C . THR A 1 69 ? 27.894 -3.765 -10.040 1.00 41.09 69 THR A C 1
ATOM 576 O O . THR A 1 69 ? 29.079 -3.934 -9.749 1.00 41.09 69 THR A O 1
ATOM 579 N N . LYS A 1 70 ? 26.935 -4.432 -9.397 1.00 41.97 70 LYS A N 1
ATOM 580 C CA . LYS A 1 70 ? 27.194 -5.662 -8.642 1.00 41.97 70 LYS A CA 1
ATOM 581 C C . LYS A 1 70 ? 26.627 -6.819 -9.445 1.00 41.97 70 LYS A C 1
ATOM 583 O O . LYS A 1 70 ? 25.588 -7.378 -9.102 1.00 41.97 70 LYS A O 1
ATOM 588 N N . ASP A 1 71 ? 27.337 -7.140 -10.522 1.00 36.81 71 ASP A N 1
ATOM 589 C CA . ASP A 1 71 ? 27.224 -8.397 -11.248 1.00 36.81 71 ASP A CA 1
ATOM 590 C C . ASP A 1 71 ? 27.340 -9.578 -10.276 1.00 36.81 71 ASP A C 1
ATOM 592 O O . ASP A 1 71 ? 28.249 -9.662 -9.443 1.00 36.81 71 ASP A O 1
ATOM 596 N N . ALA A 1 72 ? 26.390 -10.507 -10.360 1.00 38.62 72 ALA A N 1
ATOM 597 C CA . ALA A 1 72 ? 26.367 -11.696 -9.528 1.00 38.62 72 ALA A CA 1
ATOM 598 C C . ALA A 1 72 ? 27.005 -12.901 -10.249 1.00 38.62 72 ALA A C 1
ATOM 600 O O . ALA A 1 72 ? 26.342 -13.566 -11.040 1.00 38.62 72 ALA A O 1
ATOM 601 N N . LYS A 1 73 ? 28.220 -13.250 -9.773 1.00 32.38 73 LYS A N 1
ATOM 602 C CA . LYS A 1 73 ? 28.879 -14.590 -9.668 1.00 32.38 73 LYS A CA 1
ATOM 603 C C . LYS A 1 73 ? 29.618 -15.187 -10.894 1.00 32.38 73 LYS A C 1
ATOM 605 O O . LYS A 1 73 ? 29.227 -14.879 -12.010 1.00 32.38 73 LYS A O 1
ATOM 610 N N . PRO A 1 74 ? 30.553 -16.179 -10.719 1.00 41.84 74 PRO A N 1
ATOM 611 C CA . PRO A 1 74 ? 31.171 -16.762 -9.491 1.00 41.84 74 PRO A CA 1
ATOM 612 C C . PRO A 1 74 ? 32.703 -17.123 -9.548 1.00 41.84 74 PRO A C 1
ATOM 614 O O . PRO A 1 74 ? 33.314 -17.118 -10.607 1.00 41.84 74 PRO A O 1
ATOM 617 N N . LYS A 1 75 ? 33.235 -17.634 -8.405 1.00 26.72 75 LYS A N 1
ATOM 618 C CA . LYS A 1 75 ? 34.472 -18.461 -8.163 1.00 26.72 75 LYS A CA 1
ATOM 619 C C . LYS A 1 75 ? 35.777 -17.682 -7.862 1.00 26.72 75 LYS A C 1
ATOM 621 O O . LYS A 1 75 ? 35.999 -16.649 -8.454 1.00 26.72 75 LYS A O 1
ATOM 626 N N . ALA A 1 76 ? 36.721 -18.095 -7.003 1.00 28.19 76 ALA A N 1
ATOM 627 C CA . ALA A 1 76 ? 36.853 -19.140 -5.979 1.00 28.19 76 ALA A CA 1
ATOM 628 C C . ALA A 1 76 ? 38.153 -18.902 -5.148 1.00 28.19 76 ALA A C 1
ATOM 630 O O . ALA A 1 76 ? 39.118 -18.376 -5.679 1.00 28.19 76 ALA A O 1
ATOM 631 N N . LYS A 1 77 ? 38.174 -19.427 -3.906 1.00 27.23 77 LYS A N 1
ATOM 632 C CA . LYS A 1 77 ? 39.321 -19.877 -3.062 1.00 27.23 77 LYS A CA 1
ATOM 633 C C . LYS A 1 77 ? 40.360 -18.873 -2.501 1.00 27.23 77 LYS A C 1
ATOM 635 O O . LYS A 1 77 ? 41.155 -18.308 -3.233 1.00 27.23 77 LYS A O 1
ATOM 640 N N . GLY A 1 78 ? 40.512 -18.906 -1.165 1.00 27.16 78 GLY A N 1
ATOM 641 C CA . GLY A 1 78 ? 41.798 -18.697 -0.469 1.00 27.16 78 GLY A CA 1
ATOM 642 C C . GLY A 1 78 ? 41.710 -18.212 0.993 1.00 27.16 78 GLY A C 1
ATOM 643 O O . GLY A 1 78 ? 41.298 -17.088 1.211 1.00 27.16 78 GLY A O 1
ATOM 644 N N . LYS A 1 79 ? 42.084 -19.085 1.956 1.00 26.28 79 LYS A N 1
ATOM 645 C CA . LYS A 1 79 ? 42.595 -18.900 3.358 1.00 26.28 79 LYS A CA 1
ATOM 646 C C . LYS A 1 79 ? 42.758 -17.461 3.922 1.00 26.28 79 LYS A C 1
ATOM 648 O O . LYS A 1 79 ? 43.218 -16.606 3.193 1.00 26.28 79 LYS A O 1
ATOM 653 N N . LYS A 1 80 ? 42.706 -17.131 5.228 1.00 25.58 80 LYS A N 1
ATOM 654 C CA . LYS A 1 80 ? 42.312 -17.666 6.565 1.00 25.58 80 LYS A CA 1
ATOM 655 C C . LYS A 1 80 ? 42.902 -16.642 7.591 1.00 25.58 80 LYS A C 1
ATOM 657 O O . LYS A 1 80 ? 44.000 -16.174 7.325 1.00 25.58 80 LYS A O 1
ATOM 662 N N . VAL A 1 81 ? 42.274 -16.447 8.774 1.00 26.28 81 VAL A N 1
ATOM 663 C CA . VAL A 1 81 ? 42.807 -15.780 10.019 1.00 26.28 81 VAL A CA 1
ATOM 664 C C . VAL A 1 81 ? 42.836 -14.226 9.959 1.00 26.28 81 VAL A C 1
ATOM 666 O O . VAL A 1 81 ? 43.149 -13.694 8.912 1.00 26.28 81 VAL A O 1
ATOM 669 N N . SER A 1 82 ? 42.479 -13.381 10.947 1.00 27.42 82 SER A N 1
ATOM 670 C CA . SER A 1 82 ? 42.237 -13.451 12.406 1.00 27.42 82 SER A CA 1
ATOM 671 C C . SER A 1 82 ? 41.325 -12.302 12.898 1.00 27.42 82 SER A C 1
ATOM 673 O O . SER A 1 82 ? 41.423 -11.170 12.446 1.00 27.42 82 SER A O 1
ATOM 675 N N . LYS A 1 83 ? 40.510 -12.622 13.910 1.00 28.52 83 LYS A N 1
ATOM 676 C CA . LYS A 1 83 ? 40.028 -11.825 15.062 1.00 28.52 83 LYS A CA 1
ATOM 677 C C . LYS A 1 83 ? 40.682 -10.441 15.305 1.00 28.52 83 LYS A C 1
ATOM 679 O O . LYS A 1 83 ? 41.856 -10.423 15.649 1.00 28.52 83 LYS A O 1
ATOM 684 N N . ALA A 1 84 ? 39.895 -9.350 15.311 1.00 28.34 84 ALA A N 1
ATOM 685 C CA . ALA A 1 84 ? 39.829 -8.346 16.399 1.00 28.34 84 ALA A CA 1
ATOM 686 C C . ALA A 1 84 ? 39.011 -7.075 16.046 1.00 28.34 84 ALA A C 1
ATOM 688 O O . ALA A 1 84 ? 39.238 -6.450 15.023 1.00 28.34 84 ALA A O 1
ATOM 689 N N . LYS A 1 85 ? 38.134 -6.701 16.993 1.00 30.42 85 LYS A N 1
ATOM 690 C CA . LYS A 1 85 ? 37.743 -5.346 17.449 1.00 30.42 85 LYS A CA 1
ATOM 691 C C . LYS A 1 85 ? 37.138 -4.332 16.454 1.00 30.42 85 LYS A C 1
ATOM 693 O O . LYS A 1 85 ? 37.810 -3.765 15.609 1.00 30.42 85 LYS A O 1
ATOM 698 N N . ARG A 1 86 ? 35.857 -4.023 16.701 1.00 38.59 86 ARG A N 1
ATOM 699 C CA . ARG A 1 86 ? 35.169 -2.785 16.293 1.00 38.59 86 ARG A CA 1
ATOM 700 C C . ARG A 1 86 ? 35.723 -1.590 17.086 1.00 38.59 86 ARG A C 1
ATOM 702 O O . ARG A 1 86 ? 35.817 -1.728 18.307 1.00 38.59 86 ARG A O 1
ATOM 709 N N . PRO A 1 87 ? 35.920 -0.428 16.451 1.00 34.31 87 PRO A N 1
ATOM 710 C CA . PRO A 1 87 ? 35.684 0.861 17.082 1.00 34.31 87 PRO A CA 1
ATOM 711 C C . PRO A 1 87 ? 34.424 1.514 16.486 1.00 34.31 87 PRO A C 1
ATOM 713 O O . PRO A 1 87 ? 34.182 1.454 15.282 1.00 34.31 87 PRO A O 1
ATOM 716 N N . ARG A 1 88 ? 33.587 2.049 17.378 1.00 40.25 88 ARG A N 1
ATOM 717 C CA . ARG A 1 88 ? 32.679 3.174 17.107 1.00 40.25 88 ARG A CA 1
ATOM 718 C C . ARG A 1 88 ? 33.511 4.455 17.170 1.00 40.25 88 ARG A C 1
ATOM 720 O O . ARG A 1 88 ? 34.496 4.401 17.898 1.00 40.25 88 ARG A O 1
ATOM 727 N N . GLU A 1 89 ? 33.041 5.497 16.479 1.00 34.22 89 GLU A N 1
ATOM 728 C CA . GLU A 1 89 ? 33.419 6.937 16.479 1.00 34.22 89 GLU A CA 1
ATOM 729 C C . GLU A 1 89 ? 33.332 7.396 14.998 1.00 34.22 89 GLU A C 1
ATOM 731 O O . GLU A 1 89 ? 33.804 6.665 14.128 1.00 34.22 89 GLU A O 1
ATOM 736 N N . ASP A 1 90 ? 32.640 8.455 14.567 1.00 32.09 90 ASP A N 1
ATOM 737 C CA . ASP A 1 90 ? 32.031 9.617 15.226 1.00 32.09 90 ASP A CA 1
ATOM 738 C C . ASP A 1 90 ? 30.853 10.164 14.383 1.00 32.09 90 ASP A C 1
ATOM 740 O O . ASP A 1 90 ? 30.762 9.896 13.182 1.00 32.09 90 ASP A O 1
ATOM 744 N N . ASP A 1 91 ? 29.936 10.887 15.037 1.00 40.97 91 ASP A N 1
ATOM 745 C CA . ASP A 1 91 ? 28.873 11.702 14.429 1.00 40.97 91 ASP A CA 1
ATOM 746 C C . ASP A 1 91 ? 29.497 12.936 13.748 1.00 40.97 91 ASP A C 1
ATOM 748 O O . ASP A 1 91 ? 29.917 13.871 14.429 1.00 40.97 91 ASP A O 1
ATOM 752 N N . ASP A 1 92 ? 29.539 12.947 12.414 1.00 36.00 92 ASP A N 1
ATOM 753 C CA . ASP A 1 92 ? 29.768 14.160 11.624 1.00 36.00 92 ASP A CA 1
ATOM 754 C C . ASP A 1 92 ? 28.407 14.750 11.212 1.00 36.00 92 ASP A C 1
ATOM 756 O O . ASP A 1 92 ? 27.715 14.230 10.330 1.00 36.00 92 ASP A O 1
ATOM 760 N N . ASP A 1 93 ? 28.030 15.842 11.882 1.00 41.44 93 ASP A N 1
ATOM 761 C CA . ASP A 1 93 ? 26.904 16.721 11.554 1.00 41.44 93 ASP A CA 1
ATOM 762 C C . ASP A 1 93 ? 27.131 17.349 10.163 1.00 41.44 93 ASP A C 1
ATOM 764 O O . ASP A 1 93 ? 27.914 18.288 9.998 1.00 41.44 93 ASP A O 1
ATOM 768 N N . ILE A 1 94 ? 26.460 16.818 9.137 1.00 37.50 94 ILE A N 1
ATOM 769 C CA . ILE A 1 94 ? 26.398 17.427 7.803 1.00 37.50 94 ILE A CA 1
ATOM 770 C C . ILE A 1 94 ? 25.057 18.157 7.687 1.00 37.50 94 ILE A C 1
ATOM 772 O O . ILE A 1 94 ? 24.012 17.540 7.467 1.00 37.50 94 ILE A O 1
ATOM 776 N N . GLU A 1 95 ? 25.090 19.487 7.813 1.00 45.31 95 GLU A N 1
ATOM 777 C CA . GLU A 1 95 ? 23.980 20.372 7.447 1.00 45.31 95 GLU A CA 1
ATOM 778 C C . GLU A 1 95 ? 23.730 20.293 5.926 1.00 45.31 95 GLU A C 1
ATOM 780 O O . GLU A 1 95 ? 24.314 21.033 5.134 1.00 45.31 95 GLU A O 1
ATOM 785 N N . GLU A 1 96 ? 22.855 19.382 5.487 1.00 50.53 96 GLU A N 1
ATOM 786 C CA . GLU A 1 96 ? 22.335 19.397 4.116 1.00 50.53 96 GLU A CA 1
ATOM 787 C C . GLU A 1 96 ? 21.249 20.476 3.968 1.00 50.53 96 GLU A C 1
ATOM 789 O O . GLU A 1 96 ? 20.097 20.313 4.388 1.00 50.53 96 GLU A O 1
ATOM 794 N N . GLU A 1 97 ? 21.591 21.580 3.296 1.00 46.94 97 GLU A N 1
ATOM 795 C CA . GLU A 1 97 ? 20.612 22.519 2.745 1.00 46.94 97 GLU A CA 1
ATOM 796 C C . GLU A 1 97 ? 19.713 21.807 1.717 1.00 46.94 97 GLU A C 1
ATOM 798 O O . GLU A 1 97 ? 20.014 21.702 0.524 1.00 46.94 97 GLU A O 1
ATOM 803 N N . THR A 1 98 ? 18.555 21.327 2.167 1.00 43.84 98 THR A N 1
ATOM 804 C CA . THR A 1 98 ? 17.566 20.689 1.291 1.00 43.84 98 THR A CA 1
ATOM 805 C C . THR A 1 98 ? 16.839 21.734 0.433 1.00 43.84 98 THR A C 1
ATOM 807 O O . THR A 1 98 ? 15.778 22.261 0.780 1.00 43.84 98 THR A O 1
ATOM 810 N N . LYS A 1 99 ? 17.386 22.041 -0.750 1.00 58.31 99 LYS A N 1
ATOM 811 C CA . LYS A 1 99 ? 16.652 22.790 -1.784 1.00 58.31 99 LYS A CA 1
ATOM 812 C C . LYS A 1 99 ? 15.414 21.987 -2.188 1.00 58.31 99 LYS A C 1
ATOM 814 O O . LYS A 1 99 ? 15.514 20.925 -2.796 1.00 58.31 99 LYS A O 1
ATOM 819 N N . LYS A 1 100 ? 14.226 22.494 -1.848 1.00 52.75 100 LYS A N 1
ATOM 820 C CA . LYS A 1 100 ? 12.938 21.880 -2.205 1.00 52.75 100 LYS A CA 1
ATOM 821 C C . LYS A 1 100 ? 12.753 21.890 -3.726 1.00 52.75 100 LYS A C 1
ATOM 823 O O . LYS A 1 100 ? 12.355 22.900 -4.300 1.00 52.75 100 LYS A O 1
ATOM 828 N N . ILE A 1 101 ? 13.018 20.758 -4.373 1.00 65.81 101 ILE A N 1
ATOM 829 C CA . ILE A 1 101 ? 12.735 20.552 -5.797 1.00 65.81 101 ILE A CA 1
ATOM 830 C C . ILE A 1 101 ? 11.234 20.280 -5.955 1.00 65.81 101 ILE A C 1
ATOM 832 O O . ILE A 1 101 ? 10.698 19.319 -5.401 1.00 65.81 101 ILE A O 1
ATOM 836 N N . LYS A 1 102 ? 10.534 21.134 -6.711 1.00 57.78 102 LYS A N 1
ATOM 837 C CA . LYS A 1 102 ? 9.126 20.927 -7.070 1.00 57.78 102 LYS A CA 1
ATOM 838 C C . LYS A 1 102 ? 9.060 19.976 -8.263 1.00 57.78 102 LYS A C 1
ATOM 840 O O . LYS A 1 102 ? 9.220 20.399 -9.402 1.00 57.78 102 LYS A O 1
ATOM 845 N N . ILE A 1 103 ? 8.834 18.695 -7.991 1.00 67.56 103 ILE A N 1
ATOM 846 C CA . ILE A 1 103 ? 8.655 17.681 -9.033 1.00 67.56 103 ILE A CA 1
ATOM 847 C C . ILE A 1 103 ? 7.207 17.752 -9.537 1.00 67.56 103 ILE A C 1
ATOM 849 O O . ILE A 1 103 ? 6.269 17.580 -8.757 1.00 67.56 103 ILE A O 1
ATOM 853 N N . SER A 1 104 ? 7.016 18.027 -10.829 1.00 62.12 104 SER A N 1
ATOM 854 C CA . SER A 1 104 ? 5.718 17.930 -11.507 1.00 62.12 104 SER A CA 1
ATOM 855 C C . SER A 1 104 ? 5.681 16.666 -12.360 1.00 62.12 104 SER A C 1
ATOM 857 O O . SER A 1 104 ? 6.535 16.498 -13.225 1.00 62.12 104 SER A O 1
ATOM 859 N N . TYR A 1 105 ? 4.687 15.807 -12.143 1.00 71.56 105 TYR A N 1
ATOM 860 C CA . TYR A 1 105 ? 4.446 14.630 -12.979 1.00 71.56 105 TYR A CA 1
ATOM 861 C C . TYR A 1 105 ? 3.262 14.893 -13.912 1.00 71.56 105 TYR A C 1
ATOM 863 O O . TYR A 1 105 ? 2.220 15.370 -13.457 1.00 71.56 105 TYR A O 1
ATOM 871 N N . SER A 1 106 ? 3.408 14.562 -15.195 1.00 73.00 106 SER A N 1
ATOM 872 C CA . SER A 1 106 ? 2.288 14.431 -16.128 1.00 73.00 106 SER A CA 1
ATOM 873 C C . SER A 1 106 ? 1.809 12.978 -16.137 1.00 73.00 106 SER A C 1
ATOM 875 O O . SER A 1 106 ? 2.602 12.042 -16.228 1.00 73.00 106 SER A O 1
ATOM 877 N N . LEU A 1 107 ? 0.499 12.781 -15.992 1.00 80.19 107 LEU A N 1
ATOM 878 C CA . LEU A 1 107 ? -0.124 11.468 -16.141 1.00 80.19 107 LEU A CA 1
ATOM 879 C C . LEU A 1 107 ? -0.332 11.175 -17.630 1.00 80.19 107 LEU A C 1
ATOM 881 O O . LEU A 1 107 ? -0.598 12.091 -18.409 1.00 80.19 107 LEU A O 1
ATOM 885 N N . ALA A 1 108 ? -0.225 9.903 -18.013 1.00 83.06 108 ALA A N 1
ATOM 886 C CA . ALA A 1 108 ? -0.544 9.465 -19.367 1.00 83.06 108 ALA A CA 1
ATOM 887 C C . ALA A 1 108 ? -2.014 9.784 -19.717 1.00 83.06 108 ALA A C 1
ATOM 889 O O . ALA A 1 108 ? -2.884 9.829 -18.840 1.00 83.06 108 ALA A O 1
ATOM 890 N N . GLU A 1 109 ? -2.285 10.051 -20.997 1.00 84.19 109 GLU A N 1
ATOM 891 C CA . GLU A 1 109 ? -3.586 10.553 -21.468 1.00 84.19 109 GLU A CA 1
ATOM 892 C C . GLU A 1 109 ? -4.745 9.592 -21.170 1.00 84.19 109 GLU A C 1
ATOM 894 O O . GLU A 1 109 ? -5.855 10.019 -20.849 1.00 84.19 109 GLU A O 1
ATOM 899 N N . ASP A 1 110 ? -4.480 8.290 -21.225 1.00 79.81 110 ASP A N 1
ATOM 900 C CA . ASP A 1 110 ? -5.424 7.228 -20.885 1.00 79.81 110 ASP A CA 1
ATOM 901 C C . ASP A 1 110 ? -5.819 7.264 -19.400 1.00 79.81 110 ASP A C 1
ATOM 903 O O . ASP A 1 110 ? -7.001 7.147 -19.067 1.00 79.81 110 ASP A O 1
ATOM 907 N N . VAL A 1 111 ? -4.852 7.517 -18.514 1.00 79.75 111 VAL A N 1
ATOM 908 C CA . VAL A 1 111 ? -5.077 7.674 -17.070 1.00 79.75 111 VAL A CA 1
ATOM 909 C C . VAL A 1 111 ? -5.847 8.962 -16.772 1.00 79.75 111 VAL A C 1
ATOM 911 O O . VAL A 1 111 ? -6.798 8.933 -15.993 1.00 79.75 111 VAL A O 1
ATOM 914 N N . MET A 1 112 ? -5.500 10.078 -17.421 1.00 83.94 112 MET A N 1
ATOM 915 C CA . MET A 1 112 ? -6.241 11.343 -17.286 1.00 83.94 112 MET A CA 1
ATOM 916 C C . MET A 1 112 ? -7.704 11.185 -17.706 1.00 83.94 112 MET A C 1
ATOM 918 O O . MET A 1 112 ? -8.604 11.630 -16.992 1.00 83.94 112 MET A O 1
ATOM 922 N N . LYS A 1 113 ? -7.950 10.490 -18.822 1.00 86.19 113 LYS A N 1
ATOM 923 C CA . LYS A 1 113 ? -9.300 10.234 -19.328 1.00 86.19 113 LYS A CA 1
ATOM 924 C C . LYS A 1 113 ? -10.134 9.399 -18.355 1.00 86.19 113 LYS A C 1
ATOM 926 O O . LYS A 1 113 ? -11.301 9.717 -18.143 1.00 86.19 113 LYS A O 1
ATOM 931 N N . ALA A 1 114 ? -9.534 8.378 -17.742 1.00 75.56 114 ALA A N 1
ATOM 932 C CA . ALA A 1 114 ? -10.197 7.527 -16.754 1.00 75.56 114 ALA A CA 1
ATOM 933 C C . ALA A 1 114 ? -10.552 8.254 -15.444 1.00 75.56 114 ALA A C 1
ATOM 935 O O . ALA A 1 114 ? -11.469 7.826 -14.754 1.00 75.56 114 ALA A O 1
ATOM 936 N N . ILE A 1 115 ? -9.837 9.329 -15.094 1.00 79.81 115 ILE A N 1
ATOM 937 C CA . ILE A 1 115 ? -10.099 10.128 -13.883 1.00 79.81 115 ILE A CA 1
ATOM 938 C C . ILE A 1 115 ? -11.113 11.252 -14.158 1.00 79.81 115 ILE A C 1
ATOM 940 O O . ILE A 1 115 ? -11.806 11.692 -13.247 1.00 79.81 115 ILE A O 1
ATOM 944 N N . SER A 1 116 ? -11.197 11.730 -15.403 1.00 70.56 116 SER A N 1
ATOM 945 C CA . SER A 1 116 ? -12.120 12.800 -15.815 1.00 70.56 116 SER A CA 1
ATOM 946 C C . SER A 1 116 ? -13.561 12.353 -16.110 1.00 70.56 116 SER A C 1
ATOM 948 O O . SER A 1 116 ? -14.405 13.213 -16.361 1.00 70.56 116 SER A O 1
ATOM 950 N N . ALA A 1 117 ? -13.821 11.042 -16.136 1.00 52.41 117 ALA A N 1
ATOM 951 C CA . ALA A 1 117 ? -15.129 10.438 -16.411 1.00 52.41 117 ALA A CA 1
ATOM 952 C C . ALA A 1 117 ? -15.863 10.069 -15.115 1.00 52.41 117 ALA A C 1
ATOM 954 O O . ALA A 1 117 ? -17.101 10.244 -15.089 1.00 52.41 117 ALA A O 1
#

Organism: Lygus hesperus (NCBI:txid30085)